Protein AF-A0A0G0RK32-F1 (afdb_monomer)

Radius of gyration: 12.15 Å; Cα contacts (8 Å, |Δi|>4): 99; chains: 1; bounding box: 23×27×29 Å

Organism: NCBI:txid1618405

Sequence (72 aa):
CVLEIGGSHKIGKYVPGTVIPVLDEEKLYRDQPDYAMLLSWHIAEDLASKIKAKGFRGDFIIPLPTARIFTI

Solvent-accessible surface area (backbone atoms only — not comparable to full-atom values): 4326 Å² total; per-residue (Å²): 114,46,69,40,64,84,90,47,91,54,51,84,40,58,46,86,99,53,90,41,40,25,38,52,40,70,53,52,52,72,67,50,51,70,62,46,73,40,85,66,35,94,49,37,70,67,49,49,52,52,45,42,75,72,57,39,78,45,38,33,35,30,67,51,98,62,69,42,80,49,79,133

InterPro domains:
  IPR013691 C-methyltransferase [PF08484] (8-65)

Nearest PDB structures (foldseek):
  5t6b-assembly2_B  TM=8.190E-01  e=1.586E-02  Actinomadura kijaniata
  5t67-assembly1_A  TM=8.018E-01  e=9.921E-03  Actinomadura kijaniata
  5t6b-assembly3_C  TM=8.125E-01  e=3.101E-02  Actinomadura kijaniata
  4e2w-assembly1_A  TM=7.850E-01  e=3.101E-02  Micromonospora chalcea
  4e33-assembly1_A  TM=7.859E-01  e=3.101E-02  Micromonospora chalcea

pLDDT: mean 97.43, std 2.08, range [82.06, 98.69]

Structure (mmCIF, N/CA/C/O backbone):
data_AF-A0A0G0RK32-F1
#
_entry.id   AF-A0A0G0RK32-F1
#
loop_
_atom_site.group_PDB
_atom_site.id
_atom_site.type_symbol
_atom_site.label_atom_id
_atom_site.label_alt_id
_atom_site.label_comp_id
_atom_site.label_asym_id
_atom_site.label_entity_id
_atom_site.label_seq_id
_atom_site.pdbx_PDB_ins_code
_atom_site.Cartn_x
_atom_site.Cartn_y
_atom_site.Cartn_z
_atom_site.occupancy
_atom_site.B_iso_or_equiv
_atom_site.auth_seq_id
_atom_site.auth_comp_id
_atom_site.auth_asym_id
_atom_site.auth_atom_id
_atom_site.pdbx_PDB_model_num
ATOM 1 N N . CYS A 1 1 ? -2.687 -4.647 -7.266 1.00 97.06 1 CYS A N 1
ATOM 2 C CA . CYS A 1 1 ? -1.504 -3.945 -7.809 1.00 97.06 1 CYS A CA 1
ATOM 3 C C . CYS A 1 1 ? -0.581 -3.605 -6.645 1.00 97.06 1 CYS A C 1
ATOM 5 O O . CYS A 1 1 ? -1.040 -3.636 -5.508 1.00 97.06 1 CYS A O 1
ATOM 7 N N . VAL A 1 2 ? 0.690 -3.323 -6.917 1.00 98.19 2 VAL A N 1
ATOM 8 C CA . VAL A 1 2 ? 1.599 -2.671 -5.964 1.00 98.19 2 VAL A CA 1
ATOM 9 C C . VAL A 1 2 ? 1.755 -1.223 -6.397 1.00 98.19 2 VAL A C 1
ATOM 11 O O . VAL A 1 2 ? 1.798 -0.950 -7.595 1.00 98.19 2 VAL A O 1
ATOM 14 N N . LEU A 1 3 ? 1.784 -0.309 -5.435 1.00 98.31 3 LEU A N 1
ATOM 15 C CA . LEU A 1 3 ? 1.861 1.122 -5.688 1.00 98.31 3 LEU A CA 1
ATOM 16 C C . LEU A 1 3 ? 3.245 1.637 -5.301 1.00 98.31 3 LEU A C 1
ATOM 18 O O . LEU A 1 3 ? 3.768 1.277 -4.247 1.00 98.31 3 LEU A O 1
ATOM 22 N N . GLU A 1 4 ? 3.838 2.440 -6.175 1.00 97.75 4 GLU A N 1
ATOM 23 C CA . GLU A 1 4 ? 5.164 3.036 -6.014 1.00 97.75 4 GLU A CA 1
ATOM 24 C C . GLU A 1 4 ? 5.086 4.548 -6.238 1.00 97.75 4 GLU A C 1
ATOM 26 O O . GLU A 1 4 ? 4.226 5.038 -6.971 1.00 97.75 4 GLU A O 1
ATOM 31 N N . ILE A 1 5 ? 6.006 5.283 -5.612 1.00 96.12 5 ILE A N 1
ATOM 32 C CA . ILE A 1 5 ? 6.100 6.737 -5.758 1.00 96.12 5 ILE A CA 1
ATOM 33 C C . ILE A 1 5 ? 6.365 7.138 -7.215 1.00 96.12 5 ILE A C 1
ATOM 35 O O . ILE A 1 5 ? 7.078 6.437 -7.948 1.00 96.12 5 ILE A O 1
ATOM 39 N N . GLY A 1 6 ? 5.842 8.299 -7.611 1.00 96.00 6 GLY A N 1
ATOM 40 C CA . GLY A 1 6 ? 6.066 8.863 -8.940 1.00 96.00 6 GLY A CA 1
ATOM 41 C C . GLY A 1 6 ? 7.555 8.945 -9.297 1.00 96.00 6 GLY A C 1
ATOM 42 O O . GLY A 1 6 ? 8.397 9.312 -8.477 1.00 96.00 6 GLY A O 1
ATOM 43 N N . GLY A 1 7 ? 7.890 8.561 -10.532 1.00 96.06 7 GLY A N 1
ATOM 44 C CA . GLY A 1 7 ? 9.272 8.508 -11.031 1.00 96.06 7 GLY A CA 1
ATOM 45 C C . GLY A 1 7 ? 10.023 7.198 -10.751 1.00 96.06 7 GLY A C 1
ATOM 46 O O . GLY A 1 7 ? 11.141 7.025 -11.235 1.00 96.06 7 GLY A O 1
ATOM 47 N N . SER A 1 8 ? 9.425 6.242 -10.031 1.00 97.44 8 SER A N 1
ATOM 48 C CA . SER A 1 8 ? 10.026 4.920 -9.805 1.00 97.44 8 SER A CA 1
ATOM 49 C C . SER A 1 8 ? 10.175 4.123 -11.111 1.00 97.44 8 SER A C 1
ATOM 51 O O . SER A 1 8 ? 9.206 3.882 -11.830 1.00 97.44 8 SER A O 1
ATOM 53 N N . HIS A 1 9 ? 11.377 3.596 -11.386 1.00 97.88 9 HIS A N 1
ATOM 54 C CA . HIS A 1 9 ? 11.663 2.723 -12.544 1.00 97.88 9 HIS A CA 1
ATOM 55 C C . HIS A 1 9 ? 10.930 1.368 -12.521 1.00 97.88 9 HIS A C 1
ATOM 57 O O . HIS A 1 9 ? 11.100 0.540 -13.428 1.00 97.88 9 HIS A O 1
ATOM 63 N N . LYS A 1 10 ? 10.183 1.091 -11.450 1.00 97.81 10 LYS A N 1
ATOM 64 C CA . LYS A 1 10 ? 9.341 -0.097 -11.316 1.00 97.81 10 LYS A CA 1
ATOM 65 C C . LYS A 1 10 ? 7.952 0.112 -11.920 1.00 97.81 10 LYS A C 1
ATOM 67 O O . LYS A 1 10 ? 7.315 -0.878 -12.268 1.00 97.81 10 LYS A O 1
ATOM 72 N N . ILE A 1 11 ? 7.492 1.358 -12.056 1.00 98.50 11 ILE A N 1
ATOM 73 C CA . ILE A 1 11 ? 6.176 1.670 -12.626 1.00 98.50 11 ILE A CA 1
ATOM 74 C C . ILE A 1 11 ? 6.093 1.116 -14.055 1.00 98.50 11 ILE A C 1
ATOM 76 O O . ILE A 1 11 ? 7.038 1.225 -14.837 1.00 98.50 11 ILE A O 1
ATOM 80 N N . GLY A 1 12 ? 4.966 0.477 -14.376 1.00 98.19 12 GLY A N 1
ATOM 81 C CA . GLY A 1 12 ? 4.741 -0.185 -15.665 1.00 98.19 12 GLY A CA 1
ATOM 82 C C . GLY A 1 12 ? 5.317 -1.603 -15.758 1.00 98.19 12 GLY A C 1
ATOM 83 O O . GLY A 1 12 ? 5.148 -2.261 -16.783 1.00 98.19 12 GLY A O 1
ATOM 84 N N . LYS A 1 13 ? 5.972 -2.096 -14.699 1.00 98.38 13 LYS A N 1
ATOM 85 C CA . LYS A 1 13 ? 6.439 -3.487 -14.585 1.00 98.38 13 LYS A CA 1
ATOM 86 C C . LYS A 1 13 ? 5.491 -4.315 -13.714 1.00 98.38 13 LYS A C 1
ATOM 88 O O . LYS A 1 13 ? 4.449 -3.845 -13.261 1.00 98.38 13 LYS A O 1
ATOM 93 N N . TYR A 1 14 ? 5.874 -5.563 -13.469 1.00 98.56 14 TYR A N 1
ATOM 94 C CA . TYR A 1 14 ? 5.144 -6.512 -12.636 1.00 98.56 14 TYR A CA 1
ATOM 95 C C . TYR A 1 14 ? 6.016 -6.979 -11.475 1.00 98.56 14 TYR A C 1
ATOM 97 O O . TYR A 1 14 ? 7.245 -7.020 -11.584 1.00 98.56 14 TYR A O 1
ATOM 105 N N . VAL A 1 15 ? 5.379 -7.336 -10.362 1.00 98.12 15 VAL A N 1
ATOM 106 C CA . VAL A 1 15 ? 6.070 -7.956 -9.229 1.00 98.12 15 VAL A CA 1
ATOM 107 C C . VAL A 1 15 ? 6.603 -9.326 -9.679 1.00 98.12 15 VAL A C 1
ATOM 109 O O . VAL A 1 15 ? 5.805 -10.142 -10.155 1.00 98.12 15 VAL A O 1
ATOM 112 N N . PRO A 1 16 ? 7.916 -9.603 -9.542 1.00 97.88 16 PRO A N 1
ATOM 113 C CA . PRO A 1 16 ? 8.516 -10.853 -10.003 1.00 97.88 16 PRO A CA 1
ATOM 114 C C . PRO A 1 16 ? 7.803 -12.096 -9.463 1.00 97.88 16 PRO A C 1
ATOM 116 O O . PRO A 1 16 ? 7.436 -12.146 -8.292 1.00 97.88 16 PRO A O 1
ATOM 119 N N . GLY A 1 17 ? 7.613 -13.102 -10.321 1.00 98.00 17 GLY A N 1
ATOM 120 C CA . GLY A 1 17 ? 6.923 -14.346 -9.958 1.00 98.00 17 GLY A CA 1
ATOM 121 C C . GLY A 1 17 ? 5.401 -14.216 -9.827 1.00 98.00 17 GLY A C 1
ATOM 122 O O . GLY A 1 17 ? 4.746 -15.165 -9.408 1.00 98.00 17 GLY A O 1
ATOM 123 N N . THR A 1 18 ? 4.822 -13.067 -10.188 1.00 97.75 18 THR A N 1
ATOM 124 C CA . THR A 1 18 ? 3.375 -12.825 -10.120 1.00 97.75 18 THR A CA 1
ATOM 125 C C . THR A 1 18 ? 2.870 -12.091 -11.365 1.00 97.75 18 THR A C 1
ATOM 127 O O . THR A 1 18 ? 3.648 -11.576 -12.164 1.00 97.75 18 THR A O 1
ATOM 130 N N . VAL A 1 19 ? 1.546 -11.977 -11.487 1.00 97.69 19 VAL A N 1
ATOM 131 C CA . VAL A 1 19 ? 0.870 -11.117 -12.476 1.00 97.69 19 VAL A CA 1
ATOM 132 C C . VAL A 1 19 ? 0.453 -9.759 -11.891 1.00 97.69 19 VAL A C 1
ATOM 134 O O . VAL A 1 19 ? -0.360 -9.048 -12.476 1.00 97.69 19 VAL A O 1
ATOM 137 N N . ILE A 1 20 ? 0.968 -9.384 -10.714 1.00 98.56 20 ILE A N 1
ATOM 138 C CA . ILE A 1 20 ? 0.561 -8.157 -10.020 1.00 98.56 20 ILE A CA 1
ATOM 139 C C . ILE A 1 20 ? 1.293 -6.959 -10.645 1.00 98.56 20 ILE A C 1
ATOM 141 O O . ILE A 1 20 ? 2.522 -6.902 -10.568 1.00 98.56 20 ILE A O 1
ATOM 145 N N . PRO A 1 21 ? 0.577 -5.978 -11.227 1.00 98.50 21 PRO A N 1
ATOM 146 C CA . PRO A 1 21 ? 1.213 -4.815 -11.835 1.00 98.50 21 PRO A CA 1
ATOM 147 C C . PRO A 1 21 ? 1.704 -3.834 -10.768 1.00 98.50 21 PRO A C 1
ATOM 149 O O . PRO A 1 21 ? 1.060 -3.672 -9.722 1.00 98.50 21 PRO A O 1
ATOM 152 N N . VAL A 1 22 ? 2.809 -3.155 -11.071 1.00 98.69 22 VAL A N 1
ATOM 153 C CA . VAL A 1 22 ? 3.348 -2.028 -10.306 1.00 98.69 22 VAL A CA 1
ATOM 154 C C . VAL A 1 22 ? 2.899 -0.725 -10.964 1.00 98.69 22 VAL A C 1
ATOM 156 O O . VAL A 1 22 ? 3.226 -0.456 -12.123 1.00 98.69 22 VAL A O 1
ATOM 159 N N . LEU A 1 23 ? 2.122 0.067 -10.231 1.00 98.56 23 LEU A N 1
ATOM 160 C CA . LEU A 1 23 ? 1.470 1.285 -10.706 1.00 98.56 23 LEU A CA 1
ATOM 161 C C . LEU A 1 23 ? 1.898 2.489 -9.859 1.00 98.56 23 LEU A C 1
ATOM 163 O O . LEU A 1 23 ? 2.476 2.334 -8.786 1.00 98.56 23 LEU A O 1
ATOM 167 N N . ASP A 1 24 ? 1.597 3.683 -10.355 1.00 98.38 24 ASP A N 1
ATOM 168 C CA . ASP A 1 24 ? 1.824 4.935 -9.637 1.00 98.38 24 ASP A CA 1
ATOM 169 C C . ASP A 1 24 ? 0.878 5.075 -8.424 1.00 98.38 24 ASP A C 1
ATOM 171 O O . ASP A 1 24 ? -0.299 4.689 -8.492 1.00 98.38 24 ASP A O 1
ATOM 175 N N . GLU A 1 25 ? 1.391 5.607 -7.310 1.00 97.62 25 GLU A N 1
ATOM 176 C CA . GLU A 1 25 ? 0.653 5.798 -6.056 1.00 97.62 25 GLU A CA 1
ATOM 177 C C . GLU A 1 25 ? -0.570 6.716 -6.168 1.00 97.62 25 GLU A C 1
ATOM 179 O O . GLU A 1 25 ? -1.501 6.552 -5.379 1.00 97.62 25 GLU A O 1
ATOM 184 N N . GLU A 1 26 ? -0.655 7.577 -7.187 1.00 97.81 26 GLU A N 1
ATOM 185 C CA . GLU A 1 26 ? -1.847 8.395 -7.466 1.00 97.81 26 GLU A CA 1
ATOM 186 C C . GLU A 1 26 ? -3.134 7.557 -7.579 1.00 97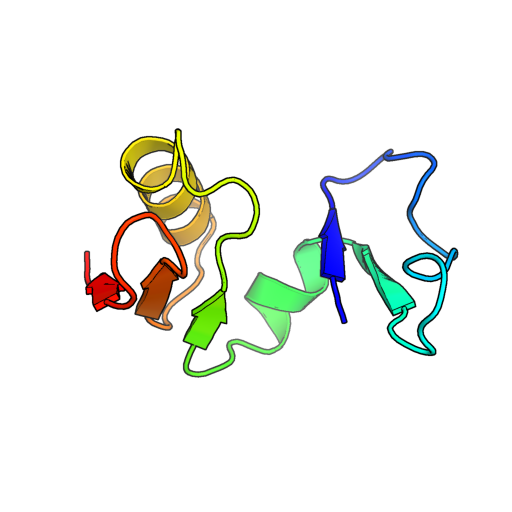.81 26 GLU A C 1
ATOM 188 O O . GLU A 1 26 ? -4.237 8.017 -7.257 1.00 97.81 26 GLU A O 1
ATOM 193 N N . LYS A 1 27 ? -3.013 6.285 -7.982 1.00 98.31 27 LYS A N 1
ATOM 194 C CA . LYS A 1 27 ? -4.142 5.348 -8.005 1.00 98.31 27 LYS A CA 1
ATOM 195 C C . LYS A 1 27 ? -4.735 5.108 -6.612 1.00 98.31 27 LYS A C 1
ATOM 197 O O . LYS A 1 27 ? -5.951 4.968 -6.509 1.00 98.31 27 LYS A O 1
ATOM 202 N N . LEU A 1 28 ? -3.918 5.079 -5.553 1.00 98.38 28 LEU A N 1
ATOM 203 C CA . LEU A 1 28 ? -4.388 4.869 -4.176 1.00 98.38 28 LEU A CA 1
ATOM 204 C C . LEU A 1 28 ? -5.398 5.942 -3.772 1.00 98.38 28 LEU A C 1
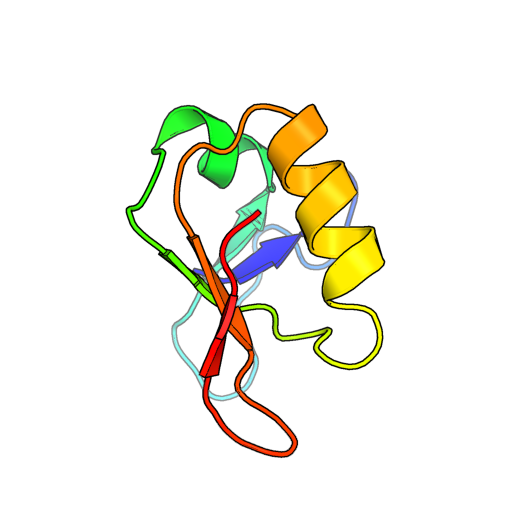ATOM 206 O O . LEU A 1 28 ? -6.462 5.642 -3.231 1.00 98.38 28 LEU A O 1
ATOM 210 N N . TYR A 1 29 ? -5.047 7.196 -4.054 1.00 97.94 29 TYR A N 1
ATOM 211 C CA . TYR A 1 29 ? -5.800 8.371 -3.629 1.00 97.94 29 TYR A CA 1
ATOM 212 C C . TYR A 1 29 ? -7.041 8.607 -4.486 1.00 97.94 29 TYR A C 1
ATOM 214 O O . TYR A 1 29 ? -8.027 9.162 -4.000 1.00 97.94 29 TYR A O 1
ATOM 222 N N . ARG A 1 30 ? -7.018 8.153 -5.742 1.00 98.19 30 ARG A N 1
ATOM 223 C CA . ARG A 1 30 ? -8.181 8.181 -6.630 1.00 98.19 30 ARG A CA 1
ATOM 224 C C . ARG A 1 30 ? -9.198 7.101 -6.282 1.00 98.19 30 ARG A C 1
ATOM 226 O O . ARG A 1 30 ? -10.379 7.405 -6.148 1.00 98.19 30 ARG A O 1
ATOM 233 N N . ASP A 1 31 ? -8.738 5.861 -6.146 1.00 98.38 31 ASP A N 1
ATOM 234 C CA . ASP A 1 31 ? -9.627 4.701 -6.056 1.00 98.38 31 ASP A CA 1
ATOM 235 C C . ASP A 1 31 ? -10.123 4.447 -4.633 1.00 98.38 31 ASP A C 1
ATOM 237 O O . ASP A 1 31 ? -11.188 3.864 -4.464 1.00 98.38 31 ASP A O 1
ATOM 241 N N . GLN A 1 32 ? -9.374 4.900 -3.622 1.00 98.25 32 GLN A N 1
ATOM 242 C CA . GLN A 1 32 ? -9.775 4.868 -2.210 1.00 98.25 32 GLN A CA 1
ATOM 243 C C . GLN A 1 32 ? -10.251 3.481 -1.744 1.00 98.25 32 GLN A C 1
ATOM 245 O O . GLN A 1 32 ? -11.374 3.357 -1.254 1.00 98.25 32 GLN A O 1
ATOM 250 N N . PRO A 1 33 ? -9.424 2.427 -1.894 1.00 98.38 33 PRO A N 1
ATOM 251 C CA . PRO A 1 33 ? -9.775 1.105 -1.387 1.00 98.38 33 PRO A CA 1
ATOM 252 C C . PRO A 1 33 ? -9.930 1.113 0.140 1.00 98.38 33 PRO A C 1
ATOM 254 O O . PRO A 1 33 ? -9.292 1.911 0.828 1.00 98.38 33 PRO A O 1
ATOM 257 N N . ASP A 1 34 ? -10.700 0.161 0.671 1.00 98.38 34 ASP A N 1
ATOM 258 C CA . ASP A 1 34 ? -10.907 0.024 2.121 1.00 98.38 34 ASP A CA 1
ATOM 259 C C . ASP A 1 34 ? -9.598 -0.254 2.873 1.00 98.38 34 ASP A C 1
ATOM 261 O O . ASP A 1 34 ? -9.424 0.200 4.002 1.00 98.38 34 ASP A O 1
ATOM 265 N N . TYR A 1 35 ? -8.660 -0.965 2.230 1.00 98.38 35 TYR A N 1
ATOM 266 C CA . TYR A 1 35 ? -7.372 -1.326 2.815 1.00 98.38 35 TYR A CA 1
ATOM 267 C C . TYR A 1 35 ? -6.188 -1.162 1.859 1.00 98.38 35 TYR A C 1
ATOM 269 O O . TYR A 1 35 ? -6.272 -1.475 0.668 1.00 98.38 35 TYR A O 1
ATOM 277 N N . ALA A 1 36 ? -5.039 -0.779 2.420 1.00 98.12 36 ALA A N 1
ATOM 278 C CA . ALA A 1 36 ? -3.731 -0.839 1.773 1.00 98.12 36 ALA A CA 1
ATOM 279 C C . ALA A 1 36 ? -2.751 -1.694 2.594 1.00 98.12 36 ALA A C 1
ATOM 281 O O . ALA A 1 36 ? -2.513 -1.439 3.772 1.00 98.12 36 ALA A O 1
ATOM 282 N N . MET A 1 37 ? -2.138 -2.710 1.978 1.00 98.44 37 MET A N 1
ATOM 283 C CA . MET A 1 37 ? -1.121 -3.523 2.651 1.00 98.44 37 MET A CA 1
ATOM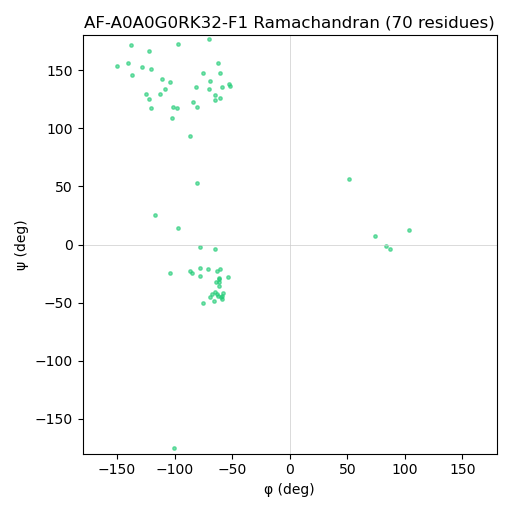 284 C C . MET A 1 37 ? 0.255 -2.855 2.577 1.00 98.44 37 MET A C 1
ATOM 286 O O . MET A 1 37 ? 0.783 -2.614 1.491 1.00 98.44 37 MET A O 1
ATOM 290 N N . LEU A 1 38 ? 0.866 -2.603 3.733 1.00 98.06 38 LEU A N 1
ATOM 291 C CA . LEU A 1 38 ? 2.181 -1.977 3.836 1.00 98.06 38 LEU A CA 1
ATOM 292 C C . LEU A 1 38 ? 3.281 -3.038 3.747 1.00 98.06 38 LEU A C 1
ATOM 294 O O . LEU A 1 38 ? 3.689 -3.621 4.750 1.00 98.06 38 LEU A O 1
ATOM 298 N N . LEU A 1 39 ? 3.784 -3.276 2.531 1.00 96.88 39 LEU A N 1
ATOM 299 C CA . LEU A 1 39 ? 4.912 -4.189 2.296 1.00 96.88 39 LEU A CA 1
ATOM 300 C C . LEU A 1 39 ? 6.210 -3.690 2.955 1.00 96.88 39 LEU A C 1
ATOM 302 O O . LEU A 1 39 ? 6.998 -4.493 3.449 1.00 96.88 39 LEU A O 1
ATOM 306 N N . SER A 1 40 ? 6.400 -2.371 3.045 1.00 96.38 40 SER A N 1
ATOM 307 C CA . SER A 1 40 ? 7.476 -1.726 3.816 1.00 96.38 40 SER A CA 1
ATOM 308 C C . SER A 1 40 ? 7.126 -1.654 5.310 1.00 96.38 40 SER A C 1
ATOM 310 O O . SER A 1 40 ? 7.135 -0.588 5.921 1.00 96.38 40 SER A O 1
ATOM 312 N N . TRP A 1 41 ? 6.775 -2.799 5.896 1.00 97.69 41 TRP A N 1
ATOM 313 C CA . TRP A 1 41 ? 6.160 -2.910 7.224 1.00 97.69 41 TRP A CA 1
ATOM 314 C C . TRP A 1 41 ? 7.018 -2.373 8.379 1.00 97.69 41 TRP A C 1
ATOM 316 O O . TRP A 1 41 ? 6.474 -1.901 9.372 1.00 97.69 41 TRP A O 1
ATOM 326 N N . HIS A 1 42 ? 8.348 -2.402 8.254 1.00 96.81 42 HIS A N 1
ATOM 327 C CA . HIS A 1 42 ? 9.272 -1.901 9.280 1.00 96.81 42 HIS A CA 1
ATOM 328 C C . HIS A 1 42 ? 9.139 -0.391 9.537 1.00 96.81 42 HIS A C 1
ATOM 330 O O . HIS A 1 42 ? 9.528 0.079 10.598 1.00 96.81 42 HIS A O 1
ATOM 336 N N . ILE A 1 43 ? 8.603 0.362 8.569 1.00 97.00 43 ILE A N 1
ATOM 337 C CA . ILE A 1 43 ? 8.381 1.817 8.642 1.00 97.00 43 ILE A CA 1
ATOM 338 C C . ILE A 1 43 ? 6.887 2.160 8.549 1.00 97.00 43 ILE A C 1
ATOM 340 O O . ILE A 1 43 ? 6.513 3.227 8.063 1.00 97.00 43 ILE A O 1
ATOM 344 N N . ALA A 1 44 ? 6.019 1.219 8.938 1.00 97.12 44 ALA A N 1
ATOM 345 C CA . ALA A 1 44 ? 4.588 1.306 8.678 1.00 97.12 44 ALA A CA 1
ATOM 346 C C . ALA A 1 44 ? 3.934 2.563 9.265 1.00 97.12 44 ALA A C 1
ATOM 348 O O . ALA A 1 44 ? 3.126 3.171 8.577 1.00 97.12 44 ALA A O 1
ATOM 349 N N . GLU A 1 45 ? 4.288 2.973 10.485 1.00 95.38 45 GLU A N 1
ATOM 350 C CA . GLU A 1 45 ? 3.663 4.120 11.166 1.00 95.38 45 GLU A CA 1
ATOM 351 C C . GLU A 1 45 ? 3.959 5.450 10.453 1.00 95.38 45 GLU A C 1
ATOM 353 O O . GLU A 1 45 ? 3.040 6.208 10.119 1.00 95.38 45 GLU A O 1
ATOM 358 N N . ASP A 1 46 ? 5.230 5.693 10.120 1.00 97.38 46 ASP A N 1
ATOM 359 C CA . ASP A 1 46 ? 5.660 6.874 9.364 1.00 97.38 46 ASP A CA 1
ATOM 360 C C . ASP A 1 46 ? 5.051 6.899 7.958 1.00 97.38 46 ASP A C 1
ATOM 362 O O . ASP A 1 46 ? 4.627 7.946 7.456 1.00 97.38 46 ASP A O 1
ATOM 366 N N . LEU A 1 47 ? 5.026 5.739 7.294 1.00 97.00 47 LEU A N 1
ATOM 367 C CA . LEU A 1 47 ? 4.505 5.613 5.938 1.00 97.00 47 LEU A CA 1
ATOM 368 C C . LEU A 1 47 ? 2.984 5.806 5.908 1.00 97.00 47 LEU A C 1
ATOM 370 O O . LEU A 1 47 ? 2.484 6.566 5.079 1.00 97.00 47 LEU A O 1
ATOM 374 N N . ALA A 1 48 ? 2.260 5.175 6.830 1.00 97.50 48 ALA A N 1
ATOM 375 C CA . ALA A 1 48 ? 0.817 5.304 6.968 1.00 97.50 48 ALA A CA 1
ATOM 376 C C . ALA A 1 48 ? 0.412 6.761 7.225 1.00 97.50 48 ALA A C 1
ATOM 378 O O . ALA A 1 48 ? -0.487 7.268 6.552 1.00 97.50 48 ALA A O 1
ATOM 379 N N . SER A 1 49 ? 1.130 7.466 8.106 1.00 97.31 49 SER A N 1
ATOM 380 C CA . SER A 1 49 ? 0.890 8.888 8.391 1.00 97.31 49 SER A CA 1
ATOM 381 C C . SER A 1 49 ? 1.046 9.760 7.141 1.00 97.31 49 SER A C 1
ATOM 383 O O . SER A 1 49 ? 0.179 10.583 6.841 1.00 97.31 49 SER A O 1
ATOM 385 N N . LYS A 1 50 ? 2.104 9.542 6.347 1.00 97.06 50 LYS A N 1
ATOM 386 C CA . LYS A 1 50 ? 2.319 10.255 5.071 1.00 97.06 50 LYS A CA 1
ATOM 387 C C . LYS A 1 50 ? 1.237 9.934 4.039 1.00 97.06 50 LYS A C 1
ATOM 389 O O . LYS A 1 50 ? 0.780 10.831 3.335 1.00 97.06 50 LYS A O 1
ATOM 394 N N . ILE A 1 51 ? 0.819 8.673 3.949 1.00 97.56 51 ILE A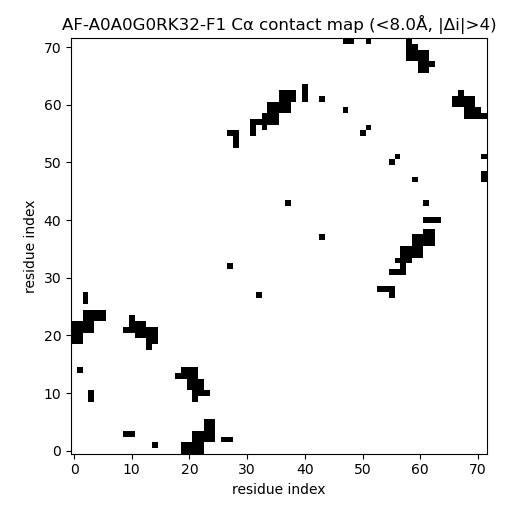 N 1
ATOM 395 C CA . ILE A 1 51 ? -0.224 8.231 3.015 1.00 97.56 51 ILE A CA 1
ATOM 396 C C . ILE A 1 51 ? -1.595 8.813 3.403 1.00 97.56 51 ILE A C 1
ATOM 398 O O . ILE A 1 51 ? -2.306 9.306 2.526 1.00 97.56 51 ILE A O 1
ATOM 402 N N . LYS A 1 52 ? -1.954 8.833 4.695 1.00 97.75 52 LYS A N 1
ATOM 403 C CA . LYS A 1 52 ? -3.172 9.506 5.186 1.00 97.75 52 LYS A CA 1
ATOM 404 C C . LYS A 1 52 ? -3.120 11.011 4.914 1.00 97.75 52 LYS A C 1
ATOM 406 O O . LYS A 1 52 ? -4.088 11.559 4.397 1.00 97.75 52 LYS A O 1
ATOM 411 N N . ALA A 1 53 ? -1.983 11.667 5.169 1.00 97.56 53 ALA A N 1
ATOM 412 C CA . ALA A 1 53 ? -1.802 13.098 4.896 1.00 97.56 53 ALA A CA 1
ATOM 413 C C . ALA A 1 53 ? -1.947 13.452 3.403 1.00 97.56 53 ALA A C 1
ATOM 415 O O . ALA A 1 53 ? -2.413 14.539 3.071 1.00 97.56 53 ALA A O 1
ATOM 416 N N . LYS A 1 54 ? -1.603 12.523 2.502 1.00 96.75 54 LYS A N 1
ATOM 417 C CA . LYS A 1 54 ? -1.843 12.636 1.052 1.00 96.75 54 LYS A CA 1
ATOM 418 C C . LYS A 1 54 ? -3.295 12.347 0.632 1.00 96.75 54 LYS A C 1
ATOM 420 O O . LYS A 1 54 ? -3.625 12.475 -0.542 1.00 96.75 54 LYS A O 1
ATOM 425 N N . GLY A 1 55 ? -4.174 11.988 1.569 1.00 97.31 55 GLY A N 1
ATOM 426 C CA . GLY A 1 55 ? -5.616 11.887 1.344 1.00 97.31 55 GLY A CA 1
ATOM 427 C C . GLY A 1 55 ? -6.166 10.470 1.194 1.00 97.31 55 GLY A C 1
ATOM 428 O O . GLY A 1 55 ? -7.316 10.319 0.781 1.00 97.31 55 GLY A O 1
ATOM 429 N N . PHE A 1 56 ? -5.403 9.419 1.513 1.00 98.38 56 PHE A N 1
ATOM 430 C CA . PHE A 1 56 ? -5.963 8.065 1.595 1.00 98.38 56 PHE A CA 1
ATOM 431 C C . PHE A 1 56 ? -6.889 7.938 2.813 1.00 98.38 56 PHE A C 1
ATOM 433 O O . PHE A 1 56 ? -6.524 8.359 3.910 1.00 98.38 56 PHE A O 1
ATOM 440 N N . ARG A 1 57 ? -8.079 7.358 2.635 1.00 98.12 57 ARG A N 1
ATOM 441 C CA . ARG A 1 57 ? -9.094 7.251 3.697 1.00 98.12 57 ARG A CA 1
ATOM 442 C C . ARG A 1 57 ? -9.211 5.857 4.309 1.00 98.12 57 ARG A C 1
ATOM 444 O O . ARG A 1 57 ? -9.619 5.773 5.462 1.00 98.12 57 ARG A O 1
ATOM 451 N N . GLY A 1 58 ? -8.821 4.806 3.588 1.00 97.75 58 GLY A N 1
ATOM 452 C CA . GLY A 1 58 ? -8.863 3.426 4.078 1.00 97.75 58 GLY A CA 1
ATOM 453 C C . GLY A 1 58 ? -7.829 3.128 5.165 1.00 97.75 58 GLY A C 1
ATOM 454 O O . GLY A 1 58 ? -7.003 3.97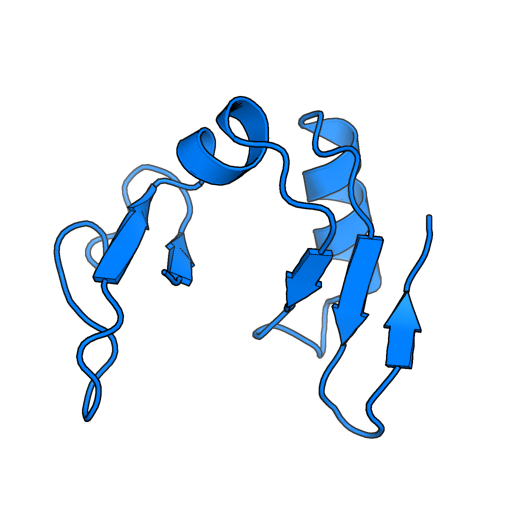8 5.515 1.00 97.75 58 GLY A O 1
ATOM 455 N N . ASP A 1 59 ? -7.875 1.910 5.686 1.00 98.38 59 ASP A N 1
ATOM 456 C CA . ASP A 1 59 ? -6.995 1.427 6.749 1.00 98.38 59 ASP A CA 1
ATOM 457 C C . ASP A 1 59 ? -5.810 0.633 6.194 1.00 98.38 59 ASP A C 1
ATOM 459 O O . ASP A 1 59 ? -5.707 0.350 4.997 1.00 98.38 59 ASP A O 1
ATOM 463 N N . PHE A 1 60 ? -4.866 0.278 7.061 1.00 98.62 60 PHE A N 1
ATOM 464 C CA . PHE A 1 60 ? -3.653 -0.411 6.643 1.00 98.62 60 PHE A CA 1
ATOM 465 C C . PHE A 1 60 ? -3.615 -1.849 7.138 1.00 98.62 60 PHE A C 1
ATOM 467 O O . PHE A 1 60 ? -3.992 -2.151 8.266 1.00 98.62 60 PHE A O 1
ATOM 474 N N . ILE A 1 61 ? -3.093 -2.742 6.301 1.00 98.69 61 ILE A N 1
ATOM 475 C CA . ILE A 1 61 ? -2.722 -4.100 6.704 1.00 98.69 61 ILE A CA 1
ATOM 476 C C . ILE A 1 61 ? -1.207 -4.117 6.879 1.00 98.69 61 ILE A C 1
ATOM 478 O O . ILE A 1 61 ? -0.466 -3.885 5.920 1.00 98.69 61 ILE A O 1
ATOM 482 N N . ILE A 1 62 ? -0.736 -4.409 8.089 1.00 98.38 62 ILE A N 1
ATOM 483 C CA . ILE A 1 62 ? 0.687 -4.610 8.365 1.00 98.38 62 ILE A CA 1
ATOM 484 C C . ILE A 1 62 ? 0.917 -6.121 8.461 1.00 98.38 62 ILE A C 1
ATOM 486 O O . ILE A 1 62 ? 0.458 -6.730 9.427 1.00 98.38 62 ILE A O 1
ATOM 490 N N . PRO A 1 63 ? 1.585 -6.751 7.477 1.00 98.06 63 PRO A N 1
ATOM 491 C CA . PRO A 1 63 ? 1.654 -8.209 7.388 1.00 98.06 63 PRO A CA 1
ATOM 492 C C . PRO A 1 63 ? 2.651 -8.845 8.368 1.00 98.06 63 PRO A C 1
ATOM 494 O O . PRO A 1 63 ? 2.550 -10.036 8.644 1.00 98.06 63 PRO A O 1
ATOM 497 N N . LEU A 1 64 ? 3.624 -8.077 8.875 1.00 97.94 64 LEU A N 1
ATOM 498 C CA . LEU A 1 64 ? 4.754 -8.572 9.666 1.00 97.94 64 LEU A CA 1
ATOM 499 C C . LEU A 1 64 ? 5.098 -7.622 10.834 1.00 97.94 64 LEU A C 1
ATOM 501 O O . LEU A 1 64 ? 4.775 -6.432 10.778 1.00 97.94 64 LEU A O 1
ATOM 505 N N . PRO A 1 65 ? 5.747 -8.118 11.907 1.00 96.06 65 PRO A N 1
ATOM 506 C CA . PRO A 1 65 ? 6.050 -9.531 12.187 1.00 96.06 65 PRO A CA 1
ATOM 507 C C . PRO A 1 65 ? 4.804 -10.355 12.556 1.00 96.06 65 PRO A C 1
ATOM 509 O O . PRO A 1 65 ? 4.794 -11.566 12.373 1.00 96.06 65 PRO A O 1
ATOM 512 N N . THR A 1 66 ? 3.738 -9.684 12.994 1.00 96.81 66 THR A N 1
ATOM 513 C CA . THR A 1 66 ? 2.417 -10.273 13.221 1.00 9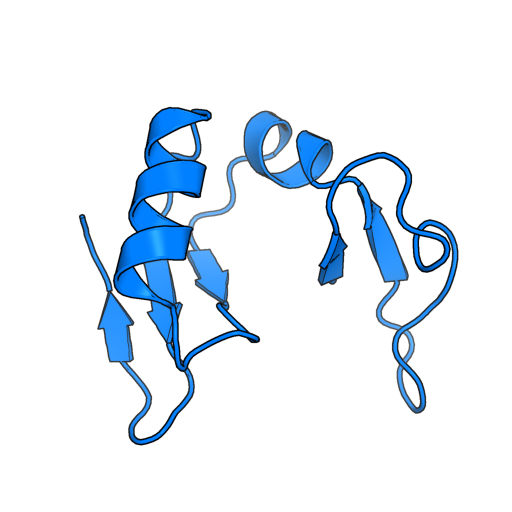6.81 66 THR A CA 1
ATOM 514 C C . THR A 1 66 ? 1.395 -9.477 12.426 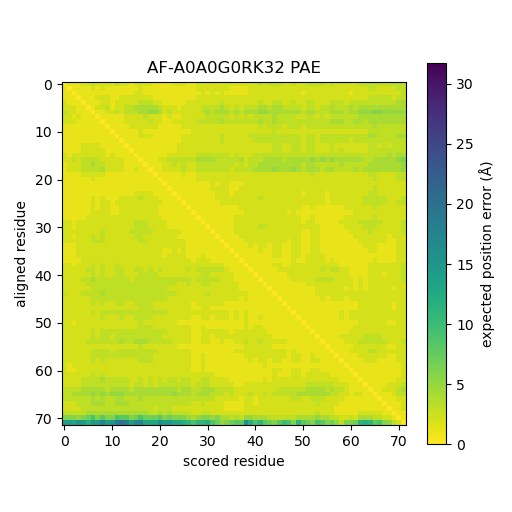1.00 96.81 66 THR A C 1
ATOM 516 O O . THR A 1 66 ? 1.364 -8.244 12.520 1.00 9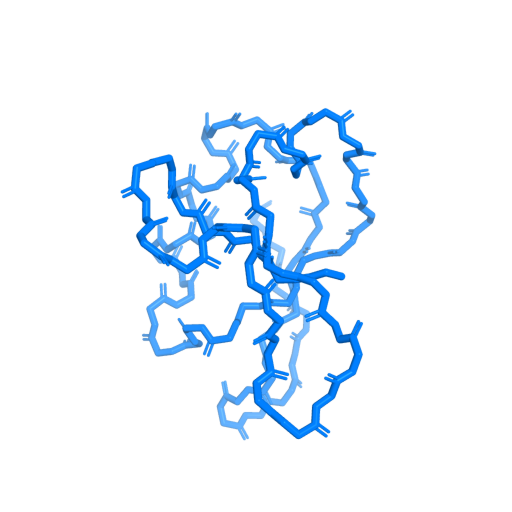6.81 66 THR A O 1
ATOM 519 N N . ALA A 1 67 ? 0.571 -10.186 11.652 1.00 97.88 67 ALA A N 1
ATOM 520 C CA . ALA A 1 67 ? -0.470 -9.586 10.835 1.00 97.88 67 ALA A CA 1
ATOM 521 C C . ALA A 1 67 ? -1.471 -8.817 11.708 1.00 97.88 67 ALA A C 1
ATOM 523 O O . ALA A 1 67 ? -2.029 -9.369 12.658 1.00 97.88 67 ALA A O 1
ATOM 524 N N . ARG A 1 68 ? -1.694 -7.542 11.385 1.00 98.00 68 ARG A N 1
ATOM 525 C CA . ARG A 1 68 ? -2.650 -6.679 12.090 1.00 98.00 68 ARG A CA 1
ATOM 526 C C . ARG A 1 68 ? -3.238 -5.622 11.167 1.00 98.00 68 ARG A C 1
ATOM 528 O O . ARG A 1 68 ? -2.592 -5.207 10.202 1.00 98.00 68 ARG A O 1
ATOM 535 N N . ILE A 1 69 ? -4.441 -5.169 11.506 1.00 98.12 69 ILE A N 1
ATOM 536 C CA . ILE A 1 69 ? -5.002 -3.935 10.956 1.00 98.12 69 ILE A CA 1
ATOM 537 C C . ILE A 1 69 ? -4.412 -2.765 11.744 1.00 98.12 69 ILE A C 1
ATOM 539 O O . ILE A 1 69 ? -4.291 -2.830 12.968 1.00 98.12 69 ILE A O 1
ATOM 543 N N . PHE A 1 70 ? -4.008 -1.725 11.029 1.00 96.44 70 PHE A N 1
ATOM 544 C CA . PHE A 1 70 ? -3.512 -0.481 11.587 1.00 96.44 70 PHE A CA 1
ATOM 545 C C . PHE A 1 70 ? -4.402 0.668 11.122 1.00 96.44 70 PHE A C 1
ATOM 547 O O . PHE A 1 70 ? -4.504 0.949 9.925 1.00 96.44 70 PHE A O 1
ATOM 554 N N . THR A 1 71 ? -5.036 1.308 12.096 1.00 92.12 71 THR A N 1
ATOM 555 C CA . THR A 1 71 ? -5.959 2.428 11.916 1.00 92.12 71 THR A CA 1
ATOM 556 C C . THR A 1 71 ? -5.305 3.667 12.527 1.00 92.12 71 THR A C 1
ATOM 558 O O . THR A 1 71 ? -4.807 3.601 13.652 1.00 92.12 71 THR A O 1
ATOM 561 N N . ILE A 1 72 ? -5.273 4.760 11.759 1.00 82.06 72 ILE A N 1
ATOM 562 C CA . ILE A 1 72 ? -4.829 6.099 12.191 1.00 82.06 72 ILE A CA 1
ATOM 563 C C . ILE A 1 72 ? -6.065 6.942 12.460 1.00 82.06 72 ILE A C 1
ATOM 565 O O . ILE A 1 72 ? -6.956 6.914 11.578 1.00 82.06 72 ILE A O 1
#

Foldseek 3Di:
DAEDAPPDPQAPHADPPDPHHYHHCVCQQVVQDQEDEDPVLVCCVVVVVVNVVVHRDHWYFRVPPHTDIHDD

Mean predicted aligned error: 2.12 Å

Secondary structure (DSSP, 8-state):
-EEE-TT-TTTTSB-TTS-PBEEETHHHHHH--SEEE-SS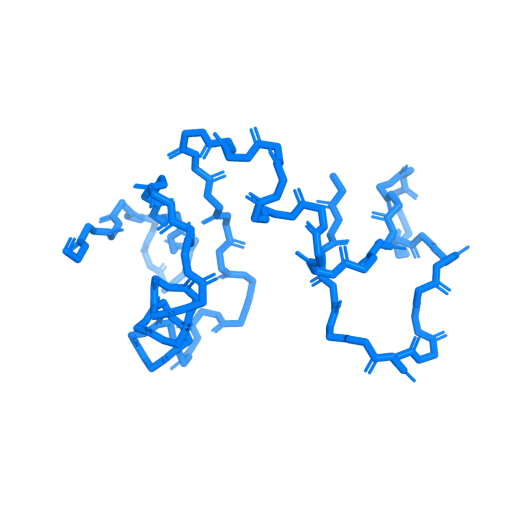GGGHHHHHHHHHHTT--SEEEE-SSS-EEE--